Protein AF-A0A2V9MQG1-F1 (afdb_monomer)

Secondary structure (DSSP, 8-state):
---SS-HHHHHHHHHHHSS---------PPP-TTSPPPP-EEE-TTS-EEEGGGGTTS----------

Radius of gyration: 25.29 Å; Cα contacts (8 Å, |Δi|>4): 20; chains: 1; bounding box: 40×71×48 Å

Foldseek 3Di:
DDDDPCPVVVVVVVVVVPPPPPPPDPDDDDDDPPDPDDWDWDQDPVRDIDIPVVQPPHDDDDDDDDDD

pLDDT: mean 79.11, std 17.08, range [46.0, 96.69]

Sequence (68 aa):
MLRRGLACSGWVLILLTLFPVASMSAEKRTIKIGDPAPDFTLQSLDGREIRLSDYRGKRVLLFIWASW

Solvent-accessible surface area (backbone atoms only — not comparable to full-atom values): 5036 Å² total; per-residue (Å²): 138,86,89,90,78,63,75,72,61,55,54,55,56,52,58,65,71,67,57,72,78,73,78,82,69,80,74,88,77,81,88,57,92,88,55,80,79,78,78,52,74,46,74,43,98,87,70,46,81,44,49,58,69,79,50,68,97,57,94,81,84,90,84,89,84,80,90,126

Mean predicted aligned error: 13.81 Å

Nearest PDB structures (foldseek):
  4gcv-assembly3_E  TM=2.526E-01  e=1.633E+00  Pseudomonas aeruginosa PAO1
  8ic5-assembly1_AI  TM=3.250E-01  e=7.268E+00  Mus musculus

Structure (mmCIF, N/CA/C/O backbone):
data_AF-A0A2V9MQG1-F1
#
_entry.id   AF-A0A2V9MQG1-F1
#
loop_
_atom_site.group_PDB
_atom_site.id
_atom_site.type_symbol
_atom_site.label_atom_id
_atom_site.label_alt_id
_atom_site.label_comp_id
_atom_site.label_asym_id
_atom_site.label_entity_id
_atom_site.label_seq_id
_atom_site.pdbx_PDB_ins_code
_atom_site.Cartn_x
_atom_site.Cartn_y
_atom_site.Cartn_z
_atom_site.occupancy
_atom_site.B_iso_or_equiv
_atom_site.auth_seq_id
_atom_site.auth_comp_id
_atom_site.auth_asym_id
_atom_site.auth_atom_id
_atom_site.pdbx_PDB_model_num
ATOM 1 N N . MET A 1 1 ? 26.309 -52.564 32.041 1.00 46.00 1 MET A N 1
ATOM 2 C CA . MET A 1 1 ? 26.676 -52.731 30.615 1.00 46.00 1 MET A CA 1
ATOM 3 C C . MET A 1 1 ? 25.454 -52.374 29.749 1.00 46.00 1 MET A C 1
ATOM 5 O O . MET A 1 1 ? 24.820 -53.233 29.170 1.00 46.00 1 MET A O 1
ATOM 9 N N . LEU A 1 2 ? 24.824 -51.217 29.962 1.00 49.19 2 LEU A N 1
ATOM 10 C CA . LEU A 1 2 ? 25.029 -49.918 29.296 1.00 49.19 2 LEU A CA 1
ATOM 11 C C . LEU A 1 2 ? 25.022 -49.947 27.746 1.00 49.19 2 LEU A C 1
ATOM 13 O O . LEU A 1 2 ? 25.925 -50.510 27.141 1.00 49.19 2 LEU A O 1
ATOM 17 N N . ARG A 1 3 ? 24.069 -49.182 27.174 1.00 53.19 3 ARG A N 1
ATOM 18 C CA . ARG A 1 3 ? 24.039 -48.543 25.832 1.00 53.19 3 ARG A CA 1
ATOM 19 C C . ARG A 1 3 ? 23.554 -49.352 24.615 1.00 53.19 3 ARG A C 1
ATOM 21 O O . ARG A 1 3 ? 24.354 -49.707 23.761 1.00 53.19 3 ARG A O 1
ATOM 28 N N . ARG A 1 4 ? 22.229 -49.484 24.430 1.00 55.88 4 ARG A N 1
ATOM 29 C CA . ARG A 1 4 ? 21.605 -49.750 23.102 1.00 55.88 4 ARG A CA 1
ATOM 30 C C . ARG A 1 4 ? 20.278 -48.997 22.859 1.00 55.88 4 ARG A C 1
ATOM 32 O O . ARG A 1 4 ? 19.416 -49.497 22.158 1.00 55.88 4 ARG A O 1
ATOM 39 N N . GLY A 1 5 ? 20.099 -47.804 23.441 1.00 52.66 5 GLY A N 1
ATOM 40 C CA . GLY A 1 5 ? 18.862 -47.003 23.306 1.00 52.66 5 GLY A CA 1
ATOM 41 C C . GLY A 1 5 ? 18.998 -45.666 22.561 1.00 52.66 5 GLY A C 1
ATOM 42 O O . GLY A 1 5 ? 18.021 -44.947 22.422 1.00 52.66 5 GLY A O 1
ATOM 43 N N . LEU A 1 6 ? 20.195 -45.301 22.088 1.00 53.69 6 LEU A N 1
ATOM 44 C CA . LEU A 1 6 ? 20.480 -43.952 21.562 1.00 53.69 6 LEU A CA 1
ATOM 45 C C . LEU A 1 6 ? 20.327 -43.812 20.033 1.00 53.69 6 LEU A C 1
ATOM 47 O O . LEU A 1 6 ? 20.503 -42.719 19.505 1.00 53.69 6 LEU A O 1
ATOM 51 N N . ALA A 1 7 ? 19.980 -44.883 19.311 1.00 53.56 7 ALA A N 1
ATOM 52 C CA . ALA A 1 7 ? 19.915 -44.856 17.845 1.00 53.56 7 ALA A CA 1
ATOM 53 C C . ALA A 1 7 ? 18.678 -44.121 17.285 1.00 53.56 7 ALA A C 1
ATOM 55 O O . ALA A 1 7 ? 18.752 -43.567 16.194 1.00 53.56 7 ALA A O 1
ATOM 56 N N . CYS A 1 8 ? 17.566 -44.048 18.029 1.00 50.56 8 CYS A N 1
ATOM 57 C CA . CYS A 1 8 ? 16.354 -43.366 17.553 1.00 50.56 8 CYS A CA 1
ATOM 58 C C . CYS A 1 8 ? 16.324 -41.859 17.864 1.00 50.56 8 CYS A C 1
ATOM 60 O O . CYS A 1 8 ? 15.671 -41.117 17.139 1.00 50.56 8 CYS A O 1
ATOM 62 N N . SER A 1 9 ? 17.038 -41.376 18.893 1.00 54.81 9 SER A N 1
ATOM 63 C CA . SER A 1 9 ? 17.025 -39.943 19.246 1.00 54.81 9 SER A CA 1
ATOM 64 C C . SER A 1 9 ? 18.050 -39.118 18.454 1.00 54.81 9 SER A C 1
ATOM 66 O O . SER A 1 9 ? 17.831 -37.931 18.225 1.00 54.81 9 SER A O 1
ATOM 68 N N . GLY A 1 10 ? 19.150 -39.734 18.000 1.00 57.44 10 GLY A N 1
ATOM 69 C CA . GLY A 1 10 ? 20.184 -39.048 17.216 1.00 57.44 10 GLY A CA 1
ATOM 70 C C . GLY A 1 10 ? 19.725 -38.676 15.803 1.00 57.44 10 GLY A C 1
ATOM 71 O O . GLY A 1 10 ? 20.047 -37.598 15.314 1.00 57.44 10 GLY A O 1
ATOM 72 N N . TRP A 1 11 ? 18.918 -39.527 15.163 1.00 55.53 11 TRP A N 1
ATOM 73 C CA . TRP A 1 11 ? 18.409 -39.270 13.811 1.00 55.53 11 TRP A CA 1
ATOM 74 C C . TRP A 1 11 ? 17.334 -38.184 13.756 1.00 55.53 11 TRP A C 1
ATOM 76 O O . TRP A 1 11 ? 17.309 -37.422 12.797 1.00 55.53 11 TRP A O 1
ATOM 86 N N . VAL A 1 12 ? 16.506 -38.042 14.795 1.00 63.25 12 VAL A N 1
ATOM 87 C CA . VAL A 1 12 ? 15.509 -36.959 14.876 1.00 63.25 12 VAL A CA 1
ATOM 88 C C . VAL A 1 12 ? 16.189 -35.597 15.028 1.00 63.25 12 VAL A C 1
ATOM 90 O O . VAL A 1 12 ? 15.781 -34.637 14.384 1.00 63.25 12 VAL A O 1
ATOM 93 N N . LEU A 1 13 ? 17.274 -35.518 15.808 1.00 62.06 13 LEU A N 1
ATOM 94 C CA . LEU A 1 13 ? 18.060 -34.287 15.950 1.00 62.06 13 LEU A CA 1
ATOM 95 C C . LEU A 1 13 ? 18.815 -33.921 14.664 1.00 62.06 13 LEU A C 1
ATOM 97 O O . LEU A 1 13 ? 18.930 -32.741 14.356 1.00 62.06 13 LEU A O 1
ATOM 101 N N . ILE A 1 14 ? 19.276 -34.908 13.888 1.00 62.97 14 ILE A N 1
ATOM 102 C CA . ILE A 1 14 ? 19.898 -34.681 12.571 1.00 62.97 14 ILE A CA 1
ATOM 103 C C . ILE A 1 14 ? 18.853 -34.255 11.527 1.00 62.97 14 ILE A C 1
ATOM 105 O O . ILE A 1 14 ? 19.140 -33.407 10.688 1.00 62.97 14 ILE A O 1
ATOM 109 N N . LEU A 1 15 ? 17.623 -34.776 11.595 1.00 62.44 15 LEU A N 1
ATOM 110 C CA . LEU A 1 15 ? 16.539 -34.346 10.706 1.00 62.44 15 LEU A CA 1
ATOM 111 C C . LEU A 1 15 ? 16.076 -32.907 11.001 1.00 62.44 15 LEU A C 1
ATOM 113 O O . LEU A 1 15 ? 15.686 -32.188 10.084 1.00 62.44 15 LEU A O 1
ATOM 117 N N . LEU A 1 16 ? 16.140 -32.480 12.269 1.00 60.38 16 LEU A N 1
ATOM 118 C CA . LEU A 1 16 ? 15.729 -31.143 12.708 1.00 60.38 16 LEU A CA 1
ATOM 119 C C . LEU A 1 16 ? 16.769 -30.051 12.383 1.00 60.38 16 LEU A C 1
ATOM 121 O O . LEU A 1 16 ? 16.409 -28.883 12.282 1.00 60.38 16 LEU A O 1
ATOM 125 N N . THR A 1 17 ? 18.047 -30.410 12.212 1.00 63.16 17 THR A N 1
ATOM 126 C CA . THR A 1 17 ? 19.139 -29.468 11.889 1.00 63.16 17 THR A CA 1
ATOM 127 C C . THR A 1 17 ? 19.420 -29.333 10.391 1.00 63.16 17 THR A C 1
ATOM 129 O O . THR A 1 17 ? 20.120 -28.405 9.989 1.00 63.16 17 THR A O 1
ATOM 132 N N . LEU A 1 18 ? 18.874 -30.228 9.560 1.00 60.25 18 LEU A N 1
ATOM 133 C CA . LEU A 1 18 ? 19.069 -30.248 8.103 1.00 60.25 18 LEU A CA 1
ATOM 134 C C . LEU A 1 18 ? 17.913 -29.655 7.293 1.00 60.25 18 LEU A C 1
ATOM 136 O O . LEU A 1 18 ? 18.025 -29.568 6.073 1.00 60.25 18 LEU A O 1
ATOM 140 N N . PHE A 1 19 ? 16.829 -29.218 7.933 1.00 63.91 19 PHE A N 1
ATOM 141 C CA . PHE A 1 19 ? 15.870 -28.324 7.291 1.00 63.91 19 PHE A CA 1
ATOM 142 C C . PHE A 1 19 ? 16.367 -26.893 7.491 1.00 63.91 19 PHE A C 1
ATOM 144 O O . PHE A 1 19 ? 16.135 -26.328 8.563 1.00 63.91 19 PHE A O 1
ATOM 151 N N . PRO A 1 20 ? 17.055 -26.270 6.510 1.00 61.91 20 PRO A N 1
ATOM 152 C CA . PRO A 1 20 ? 17.212 -24.835 6.578 1.00 61.91 20 PRO A CA 1
ATOM 153 C C . PRO A 1 20 ? 15.784 -24.294 6.578 1.00 61.91 20 PRO A C 1
ATOM 155 O O . PRO A 1 20 ? 15.010 -24.573 5.659 1.00 61.91 20 PRO A O 1
ATOM 158 N N . VAL A 1 21 ? 15.409 -23.557 7.625 1.00 66.50 21 VAL A N 1
ATOM 159 C CA . VAL A 1 21 ? 14.316 -22.596 7.499 1.00 66.50 21 VAL A CA 1
ATOM 160 C C . VAL A 1 21 ? 14.733 -21.739 6.319 1.00 66.50 21 VAL A C 1
ATOM 162 O O . VAL A 1 21 ? 15.675 -20.954 6.413 1.00 66.50 21 VAL A O 1
ATOM 165 N N . ALA A 1 22 ? 14.129 -22.012 5.164 1.00 64.38 22 ALA A N 1
ATOM 166 C CA . ALA A 1 22 ? 14.356 -21.240 3.969 1.00 64.38 22 ALA A CA 1
ATOM 167 C C . ALA A 1 22 ? 14.024 -19.805 4.363 1.00 64.38 22 ALA A C 1
ATOM 169 O O . ALA A 1 22 ? 12.875 -19.500 4.687 1.00 64.38 22 ALA A O 1
ATOM 170 N N . SER A 1 23 ? 15.053 -18.958 4.430 1.00 64.81 23 SER A N 1
ATOM 171 C CA . SER A 1 23 ? 14.885 -17.526 4.611 1.00 64.81 23 SER A CA 1
ATOM 172 C C . SER A 1 23 ? 13.910 -17.063 3.541 1.00 64.81 23 SER A C 1
ATOM 174 O O . SER A 1 23 ? 14.271 -16.977 2.367 1.00 64.81 23 SER A O 1
ATOM 176 N N . MET A 1 24 ? 12.667 -16.784 3.935 1.00 59.28 24 MET A N 1
ATOM 177 C CA . MET A 1 24 ? 11.734 -16.029 3.112 1.00 59.28 24 MET A CA 1
ATOM 178 C C . MET A 1 24 ? 12.287 -14.611 3.023 1.00 59.28 24 MET A C 1
ATOM 180 O O . MET A 1 24 ? 11.933 -13.724 3.796 1.00 59.28 24 MET A O 1
ATOM 184 N N . SER A 1 25 ? 13.230 -14.415 2.107 1.00 62.78 25 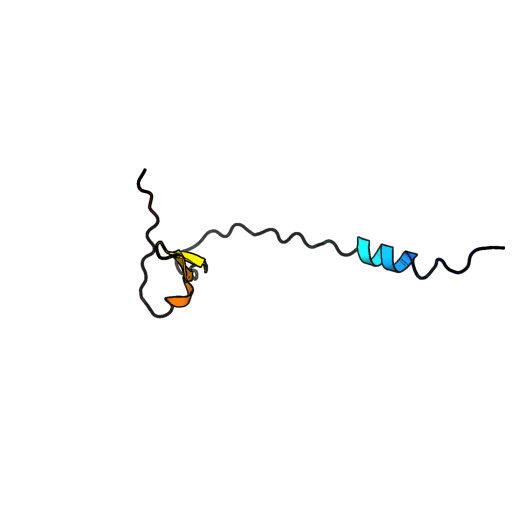SER A N 1
ATOM 185 C CA . SER A 1 25 ? 13.692 -13.092 1.738 1.00 62.78 25 SER A CA 1
ATOM 186 C C . SER A 1 25 ? 12.580 -12.464 0.907 1.00 62.78 25 SER A C 1
ATOM 188 O O . SER A 1 25 ? 12.263 -12.939 -0.184 1.00 62.78 25 SER A O 1
ATOM 190 N N . ALA A 1 26 ? 11.923 -11.445 1.458 1.00 66.19 26 ALA A N 1
ATOM 191 C CA . ALA A 1 26 ? 10.980 -10.634 0.706 1.00 66.19 26 ALA A CA 1
ATOM 192 C C . ALA A 1 26 ? 11.758 -9.909 -0.401 1.00 66.19 26 ALA A C 1
ATOM 194 O O . ALA A 1 26 ? 12.470 -8.937 -0.148 1.00 66.19 26 ALA A O 1
ATOM 195 N N . GLU A 1 27 ? 11.668 -10.421 -1.626 1.00 68.69 27 GLU A N 1
ATOM 196 C CA . GLU A 1 27 ? 12.311 -9.814 -2.784 1.00 68.69 27 GLU A CA 1
ATOM 197 C C . GLU A 1 27 ? 11.717 -8.420 -3.021 1.00 68.69 27 GLU A C 1
ATOM 199 O O . GLU A 1 27 ? 10.501 -8.248 -3.157 1.00 68.69 27 GLU A O 1
ATOM 204 N N . LYS A 1 28 ? 12.582 -7.403 -3.075 1.00 70.50 28 LYS A N 1
ATOM 205 C CA . LYS A 1 28 ? 12.180 -6.036 -3.398 1.00 70.50 28 LYS A CA 1
ATOM 206 C C . LYS A 1 28 ? 11.734 -5.983 -4.860 1.00 70.50 28 LYS A C 1
ATOM 208 O O . LYS A 1 28 ? 12.556 -5.864 -5.765 1.00 70.50 28 LYS A O 1
ATOM 213 N N . ARG A 1 29 ? 10.426 -6.053 -5.094 1.00 78.56 29 ARG A N 1
ATOM 214 C CA . ARG A 1 29 ? 9.854 -5.931 -6.438 1.00 78.56 29 ARG A CA 1
ATOM 215 C C . ARG A 1 29 ? 9.774 -4.467 -6.861 1.00 78.56 29 ARG A C 1
ATOM 217 O O . ARG A 1 29 ? 9.166 -3.646 -6.179 1.00 78.56 29 ARG A O 1
ATOM 224 N N . THR A 1 30 ? 10.361 -4.156 -8.012 1.00 88.19 30 THR A N 1
ATOM 225 C CA . THR A 1 30 ? 10.130 -2.890 -8.718 1.00 88.19 30 THR A CA 1
ATOM 226 C C . THR A 1 30 ? 8.861 -3.020 -9.554 1.00 88.19 30 THR A C 1
ATOM 228 O O . THR A 1 30 ? 8.750 -3.952 -10.346 1.00 88.19 30 THR A O 1
ATOM 231 N N . ILE A 1 31 ? 7.924 -2.088 -9.388 1.00 89.44 31 ILE A N 1
ATOM 232 C CA . ILE A 1 31 ? 6.649 -2.060 -10.119 1.00 89.44 31 ILE A CA 1
ATOM 233 C C . ILE A 1 31 ? 6.883 -1.492 -11.524 1.00 89.44 31 ILE A C 1
ATOM 235 O O . ILE A 1 31 ? 7.480 -0.419 -11.659 1.00 89.44 31 ILE A O 1
ATOM 239 N N . LYS A 1 32 ? 6.407 -2.183 -12.564 1.00 92.62 32 LYS A N 1
ATOM 240 C CA . LYS A 1 32 ? 6.448 -1.721 -13.959 1.00 92.62 32 LYS A CA 1
ATOM 241 C C . LYS A 1 32 ? 5.048 -1.370 -14.465 1.00 92.62 32 LYS A C 1
ATOM 243 O O . LYS A 1 32 ? 4.032 -1.772 -13.903 1.00 92.62 32 LYS A O 1
ATOM 248 N N . ILE A 1 33 ? 4.987 -0.602 -15.552 1.00 92.56 33 ILE A N 1
ATOM 249 C CA . ILE A 1 33 ? 3.720 -0.266 -16.213 1.00 92.56 33 ILE A CA 1
ATOM 250 C C . ILE A 1 33 ? 3.091 -1.551 -16.762 1.00 92.56 33 ILE A C 1
ATOM 252 O O . ILE A 1 33 ? 3.755 -2.316 -17.456 1.00 92.56 33 ILE A O 1
ATOM 256 N N . GLY A 1 34 ? 1.807 -1.762 -16.465 1.00 91.94 34 GL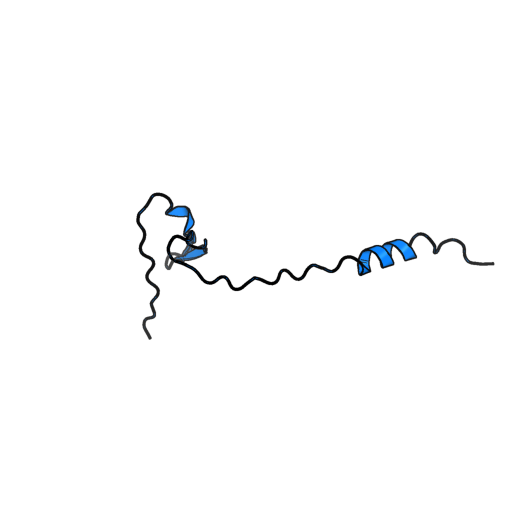Y A N 1
ATOM 257 C CA . GLY A 1 34 ? 1.060 -2.957 -16.865 1.00 91.94 34 GLY 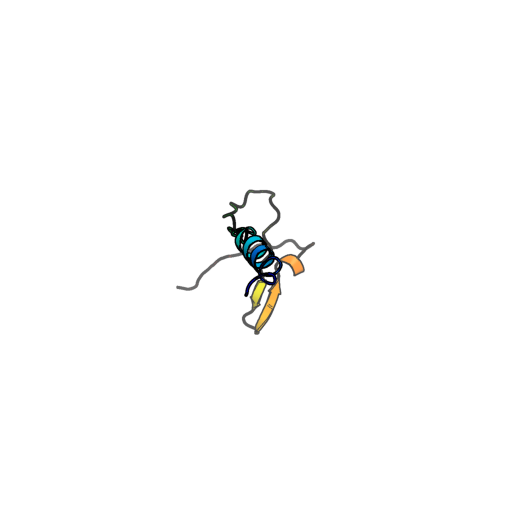A CA 1
ATOM 258 C C . GLY A 1 34 ? 1.101 -4.095 -15.843 1.00 91.94 34 GLY A C 1
ATOM 259 O O . GLY A 1 34 ? 0.271 -4.998 -15.937 1.00 91.94 34 GLY A O 1
ATOM 260 N N . ASP A 1 35 ? 1.985 -4.032 -14.841 1.00 92.31 35 ASP A N 1
ATOM 261 C CA . ASP A 1 35 ? 1.965 -4.994 -13.742 1.00 92.31 35 ASP A CA 1
ATOM 262 C C . ASP A 1 35 ? 0.666 -4.855 -12.932 1.00 92.31 35 ASP A C 1
ATOM 264 O O . ASP A 1 35 ? 0.139 -3.746 -12.758 1.00 92.31 35 ASP A O 1
ATOM 268 N N . PRO A 1 36 ? 0.139 -5.962 -12.381 1.00 90.44 36 PRO A N 1
ATOM 269 C CA . PRO A 1 36 ? -0.941 -5.869 -11.419 1.00 90.44 36 PRO A CA 1
ATOM 270 C C . PRO A 1 36 ? -0.475 -5.057 -10.207 1.00 90.44 36 PRO A C 1
ATOM 272 O O . PRO A 1 36 ? 0.564 -5.346 -9.613 1.00 90.44 36 PRO A O 1
ATOM 275 N N . ALA A 1 37 ? -1.273 -4.060 -9.815 1.00 92.00 37 ALA A N 1
ATOM 276 C CA . ALA A 1 37 ? -1.004 -3.298 -8.602 1.00 92.00 37 ALA A CA 1
ATOM 277 C C . ALA A 1 37 ? -0.911 -4.252 -7.390 1.00 92.00 37 ALA A C 1
ATOM 279 O O . ALA A 1 37 ? -1.790 -5.119 -7.249 1.00 92.00 37 ALA A O 1
ATOM 280 N N . PRO A 1 38 ? 0.134 -4.121 -6.548 1.00 90.75 38 PRO A N 1
ATOM 281 C CA . PRO A 1 38 ? 0.315 -4.972 -5.379 1.00 90.75 38 PRO A CA 1
ATOM 282 C C . PRO A 1 38 ? -0.846 -4.773 -4.408 1.00 90.75 38 PRO A C 1
ATOM 284 O O . PRO A 1 38 ? -1.257 -3.642 -4.153 1.00 90.75 38 PRO A O 1
ATOM 287 N N . ASP A 1 39 ? -1.383 -5.874 -3.882 1.00 93.56 39 ASP A N 1
ATOM 288 C CA . ASP A 1 39 ? -2.451 -5.798 -2.887 1.00 93.56 39 ASP A CA 1
ATOM 289 C C . ASP A 1 39 ? -1.878 -5.285 -1.566 1.00 93.56 39 ASP A C 1
ATOM 291 O O . ASP A 1 39 ? -0.805 -5.707 -1.127 1.00 93.56 39 ASP A O 1
ATOM 295 N N . PHE A 1 40 ? -2.601 -4.364 -0.945 1.00 93.00 40 PHE A N 1
ATOM 296 C CA . PHE A 1 40 ? -2.285 -3.853 0.376 1.00 93.00 40 PHE A CA 1
ATOM 297 C C . PHE A 1 40 ? -3.572 -3.590 1.136 1.00 93.00 40 PHE A C 1
ATOM 299 O O . PHE A 1 40 ? -4.636 -3.365 0.548 1.00 93.00 40 PHE A O 1
ATOM 306 N N . THR A 1 41 ? -3.428 -3.580 2.453 1.00 96.06 41 THR A N 1
ATOM 307 C CA . THR A 1 41 ? -4.511 -3.326 3.385 1.00 96.06 41 THR A CA 1
ATOM 308 C C . THR A 1 41 ? -4.121 -2.160 4.275 1.00 96.06 41 THR A C 1
ATOM 310 O O . THR A 1 41 ? -3.009 -2.129 4.803 1.00 96.06 41 THR A O 1
ATOM 313 N N . LEU A 1 42 ? -5.018 -1.190 4.419 1.00 94.62 42 LEU A N 1
ATOM 314 C CA . LEU A 1 42 ? -4.820 -0.011 5.254 1.00 94.62 42 LEU A CA 1
ATOM 315 C C . LEU A 1 42 ? -6.029 0.192 6.155 1.00 94.62 42 LEU A C 1
ATOM 317 O O . LEU A 1 42 ? -7.154 -0.145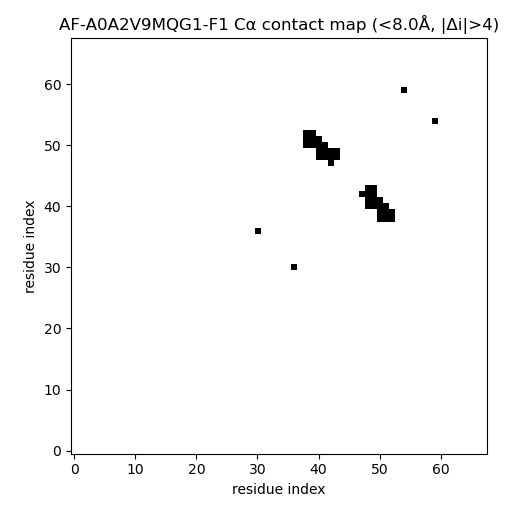 5.791 1.00 94.62 42 LEU A O 1
ATOM 321 N N . GLN A 1 43 ? -5.794 0.798 7.312 1.00 96.25 43 GLN A N 1
ATOM 322 C CA . GLN A 1 43 ? -6.876 1.297 8.144 1.00 96.25 43 GLN A CA 1
ATOM 323 C C . GLN A 1 43 ? -7.302 2.680 7.652 1.00 96.25 43 GLN A C 1
ATOM 325 O O . GLN A 1 43 ? -6.473 3.575 7.481 1.00 96.25 43 GLN A O 1
ATOM 330 N N . SER A 1 44 ? -8.600 2.841 7.420 1.00 92.81 44 SER A N 1
ATOM 331 C CA . SER A 1 44 ? -9.224 4.133 7.148 1.00 92.81 44 SER A CA 1
ATOM 332 C C . SER A 1 44 ? -9.206 5.017 8.395 1.00 92.81 44 SER A C 1
ATOM 334 O O . SER A 1 44 ? -9.116 4.526 9.520 1.00 92.81 44 SER A O 1
ATOM 336 N N . LEU A 1 45 ? -9.408 6.320 8.202 1.00 92.62 45 LEU A N 1
ATOM 337 C CA . LEU A 1 45 ? -9.620 7.278 9.293 1.00 92.62 45 LEU A CA 1
ATOM 338 C C . LEU A 1 45 ? -10.835 6.912 10.164 1.00 92.62 45 LEU A C 1
ATOM 340 O O . LEU A 1 45 ? -10.850 7.204 11.353 1.00 92.62 45 LEU A O 1
ATOM 344 N N . ASP A 1 46 ? -11.812 6.206 9.589 1.00 94.75 46 ASP A N 1
ATOM 345 C CA . ASP A 1 46 ? -12.990 5.698 10.304 1.00 94.75 46 ASP A CA 1
ATOM 346 C C . ASP A 1 46 ? -12.716 4.391 11.082 1.00 94.75 46 ASP A C 1
ATOM 348 O O . ASP A 1 46 ? -13.646 3.783 11.608 1.00 94.75 46 ASP A O 1
ATOM 352 N N . GLY A 1 47 ? -11.477 3.880 11.080 1.00 94.88 47 GLY A N 1
ATOM 353 C CA . GLY A 1 47 ? -11.104 2.605 11.710 1.00 94.88 47 GLY A CA 1
ATOM 354 C C . GLY A 1 47 ? -11.542 1.347 10.947 1.00 94.88 47 GLY A C 1
ATOM 355 O O . GLY A 1 47 ? -11.462 0.243 11.479 1.00 94.88 47 GLY A O 1
ATOM 356 N N . ARG A 1 48 ? -12.025 1.500 9.709 1.00 95.44 48 ARG A N 1
ATOM 357 C CA . ARG A 1 48 ? -12.368 0.381 8.820 1.00 95.44 48 ARG A CA 1
ATOM 358 C C . ARG A 1 48 ? -11.146 -0.098 8.056 1.00 95.44 48 ARG A C 1
ATOM 360 O O . ARG A 1 48 ? -10.420 0.717 7.491 1.00 95.44 48 ARG A O 1
ATOM 367 N N . GLU A 1 49 ? -11.005 -1.410 7.949 1.00 96.69 49 GLU A N 1
ATOM 368 C CA . GLU A 1 49 ? -9.976 -2.027 7.125 1.00 96.69 49 GLU A CA 1
ATOM 369 C C . GLU A 1 49 ? -10.376 -1.940 5.643 1.00 96.69 49 GLU A C 1
ATOM 371 O O . GLU A 1 49 ? -11.481 -2.330 5.266 1.00 96.69 49 GLU A O 1
ATOM 376 N N . ILE A 1 50 ? -9.498 -1.385 4.807 1.00 94.88 50 ILE A N 1
ATOM 377 C CA . ILE A 1 50 ? -9.702 -1.214 3.365 1.00 94.88 50 ILE A CA 1
ATOM 378 C C . ILE A 1 50 ? -8.604 -1.971 2.625 1.00 94.88 50 ILE A C 1
ATOM 380 O O . ILE A 1 50 ? -7.417 -1.732 2.871 1.00 94.88 50 ILE A O 1
ATOM 384 N N . ARG A 1 51 ? -8.985 -2.833 1.677 1.00 96.12 51 ARG A N 1
ATOM 385 C CA . ARG A 1 51 ? -8.044 -3.545 0.804 1.00 96.12 51 ARG A CA 1
ATOM 386 C C . ARG A 1 51 ? -8.101 -2.989 -0.613 1.00 96.12 51 ARG A C 1
ATOM 388 O O . ARG A 1 51 ? -9.174 -2.671 -1.126 1.00 96.12 51 ARG A O 1
ATOM 395 N N . LEU A 1 52 ? -6.959 -2.920 -1.299 1.00 94.81 5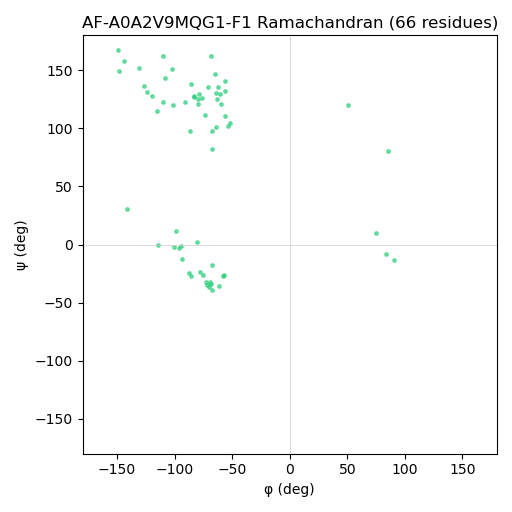2 LEU A N 1
ATOM 396 C CA . LEU A 1 52 ? -6.938 -2.496 -2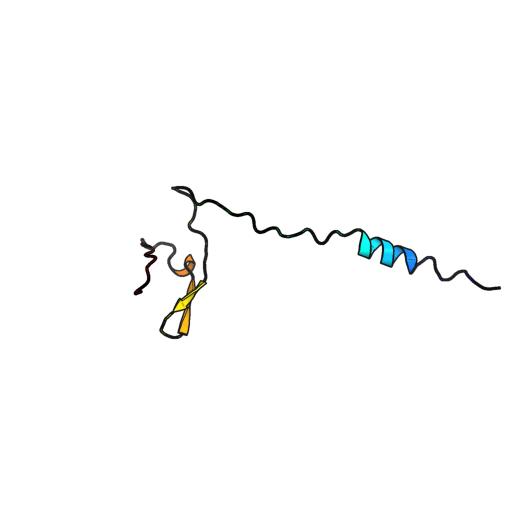.708 1.00 94.81 52 LEU A CA 1
ATOM 397 C C . LEU A 1 52 ? -7.758 -3.449 -3.600 1.00 94.81 52 LEU A C 1
ATOM 399 O O . LEU A 1 52 ? -8.429 -3.015 -4.541 1.00 94.81 52 LEU A O 1
ATOM 403 N N . SER A 1 53 ? -7.726 -4.744 -3.287 1.00 94.81 53 SER A N 1
ATOM 404 C CA . SER A 1 53 ? -8.504 -5.793 -3.952 1.00 94.81 53 SER A CA 1
ATOM 405 C C . SER A 1 53 ? -10.023 -5.568 -3.938 1.00 94.81 53 SER A C 1
ATOM 407 O O . SER A 1 53 ? -10.688 -5.985 -4.888 1.00 94.81 53 SER A O 1
ATOM 409 N N . ASP A 1 54 ? -10.569 -4.838 -2.964 1.00 94.94 54 ASP A N 1
ATOM 410 C CA . ASP A 1 54 ? -12.012 -4.558 -2.876 1.00 94.94 54 ASP A CA 1
ATOM 411 C C . ASP A 1 54 ? -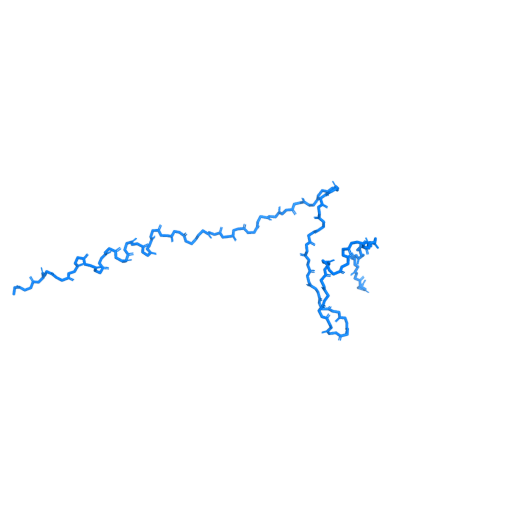12.509 -3.639 -4.010 1.00 94.94 54 ASP A C 1
ATOM 413 O O . ASP A 1 54 ? -13.703 -3.579 -4.314 1.00 94.94 54 ASP A O 1
ATOM 417 N N . TYR A 1 55 ? -11.594 -2.931 -4.682 1.00 94.50 55 TYR A N 1
ATOM 418 C CA . TYR A 1 55 ? -11.907 -2.012 -5.779 1.00 94.50 55 TYR A CA 1
ATOM 419 C C . TYR A 1 55 ? -11.689 -2.610 -7.177 1.00 94.50 55 TYR A C 1
ATOM 421 O O . TYR A 1 55 ? -11.731 -1.883 -8.176 1.00 94.50 55 TYR A O 1
ATOM 429 N N . ARG A 1 56 ? -11.471 -3.926 -7.295 1.00 93.25 56 ARG A N 1
ATOM 430 C CA . ARG A 1 56 ? -11.362 -4.592 -8.605 1.00 93.25 56 ARG A CA 1
ATOM 431 C C . ARG A 1 56 ? -12.616 -4.330 -9.454 1.00 93.25 56 ARG A C 1
ATOM 433 O O . ARG A 1 56 ? -13.736 -4.291 -8.959 1.00 93.25 56 ARG A O 1
ATOM 440 N N . GLY A 1 57 ? -12.414 -4.107 -10.753 1.00 94.50 57 GLY A N 1
ATOM 441 C CA . GLY A 1 57 ? -13.483 -3.735 -11.690 1.00 94.50 57 GLY A CA 1
ATOM 442 C C . GLY A 1 57 ? -13.828 -2.240 -11.713 1.00 94.50 57 GLY A C 1
ATOM 443 O O . GLY A 1 57 ? -14.548 -1.802 -12.609 1.00 94.50 57 GLY A O 1
ATOM 444 N N . LYS A 1 58 ? -13.282 -1.434 -10.793 1.00 94.25 58 LYS A N 1
ATOM 445 C CA . LYS A 1 58 ? -13.403 0.031 -10.806 1.00 94.25 58 LYS A CA 1
ATOM 446 C C . LYS A 1 58 ? -12.112 0.668 -11.322 1.00 94.25 58 LYS A C 1
ATOM 448 O O . LYS A 1 58 ? -11.023 0.120 -11.159 1.00 94.25 58 LYS A O 1
ATOM 453 N N . ARG A 1 59 ? -12.223 1.849 -11.939 1.00 93.44 59 ARG A N 1
ATOM 454 C CA . ARG A 1 59 ? -11.056 2.693 -12.245 1.00 93.44 59 ARG A CA 1
ATOM 455 C C . ARG A 1 59 ? -10.661 3.428 -10.966 1.00 93.44 59 ARG A C 1
ATOM 457 O O . ARG A 1 59 ? -11.483 4.150 -10.411 1.00 93.44 59 ARG A O 1
ATOM 464 N N . VAL A 1 60 ? -9.432 3.225 -10.504 1.00 93.50 60 VAL A N 1
ATOM 465 C CA . VAL A 1 60 ? -8.924 3.773 -9.240 1.00 93.50 60 VAL A CA 1
ATOM 466 C C . VAL A 1 60 ? -7.627 4.522 -9.509 1.00 93.50 60 VAL A C 1
ATOM 468 O O . VAL A 1 60 ? -6.770 4.031 -10.241 1.00 93.50 60 VAL A O 1
ATOM 471 N N . LEU A 1 61 ? -7.485 5.695 -8.899 1.00 93.94 61 LEU A N 1
ATOM 472 C CA . LEU A 1 61 ? -6.240 6.452 -8.849 1.00 93.94 61 LEU A CA 1
ATOM 473 C C . LEU A 1 61 ? -5.720 6.413 -7.411 1.00 93.94 61 LEU A C 1
ATOM 475 O O . LEU A 1 61 ? -6.433 6.816 -6.494 1.00 93.94 61 LEU A O 1
ATOM 479 N N . LEU A 1 62 ? -4.494 5.926 -7.213 1.00 92.50 62 LEU A N 1
ATOM 480 C CA . LEU A 1 62 ? -3.840 5.941 -5.906 1.00 92.50 62 LEU A CA 1
ATOM 481 C C . LEU A 1 62 ? -3.025 7.226 -5.763 1.00 92.50 62 LEU A C 1
ATOM 483 O O . LEU A 1 62 ? -2.137 7.490 -6.571 1.00 92.50 62 LEU A O 1
ATOM 487 N N . PHE A 1 63 ? -3.322 8.005 -4.728 1.00 93.56 63 PHE A N 1
ATOM 488 C CA . PHE A 1 63 ? -2.627 9.251 -4.433 1.00 93.56 63 PHE A CA 1
ATOM 489 C C . PHE A 1 63 ? -1.881 9.129 -3.102 1.00 93.56 63 PHE A C 1
ATOM 491 O O . PHE A 1 63 ? -2.499 8.954 -2.054 1.00 93.56 63 PHE A O 1
ATOM 498 N N . ILE A 1 64 ? -0.549 9.190 -3.154 1.00 93.06 64 ILE A N 1
ATOM 499 C CA . ILE A 1 64 ? 0.328 9.117 -1.980 1.00 93.06 64 ILE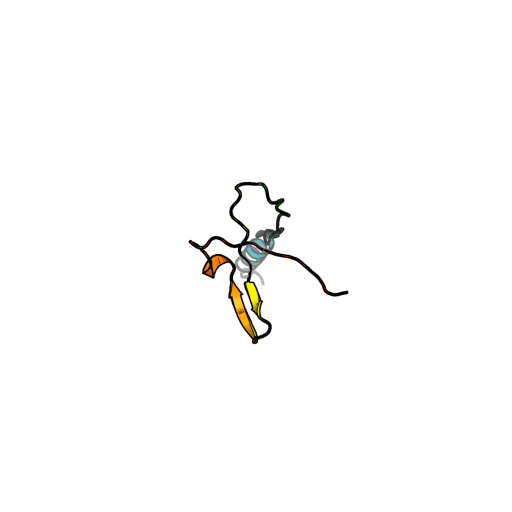 A CA 1
ATOM 500 C C . ILE A 1 64 ? 0.764 10.541 -1.645 1.00 93.06 64 ILE A C 1
ATOM 502 O O . ILE A 1 64 ? 1.381 11.206 -2.476 1.00 93.06 64 ILE A O 1
ATOM 506 N N . TRP A 1 65 ? 0.437 11.008 -0.443 1.00 95.19 65 TRP A N 1
ATOM 507 C CA . TRP A 1 65 ? 0.705 12.376 -0.004 1.00 95.19 65 TRP A CA 1
ATOM 508 C C . TRP 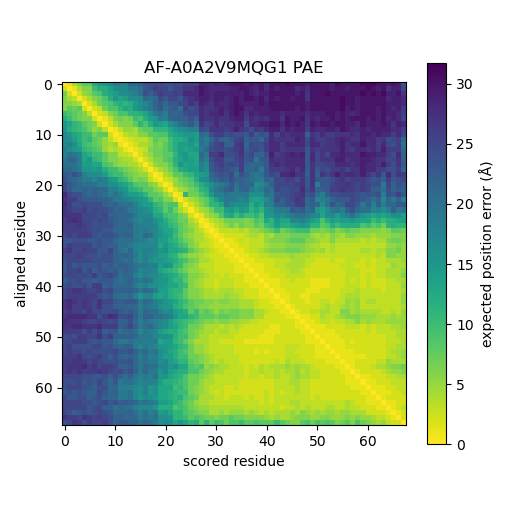A 1 65 ? 0.940 12.438 1.508 1.00 95.19 65 TRP A C 1
ATOM 510 O O . TRP A 1 65 ? 0.664 11.478 2.228 1.00 95.19 65 TRP A O 1
ATOM 520 N N . ALA A 1 66 ? 1.449 13.572 1.981 1.00 93.69 66 ALA A N 1
ATOM 521 C CA . ALA A 1 66 ? 1.627 13.884 3.395 1.00 93.69 66 ALA A CA 1
ATOM 522 C C . ALA A 1 66 ? 1.453 15.401 3.606 1.00 93.69 66 ALA A C 1
ATOM 524 O O . ALA A 1 66 ? 1.737 16.170 2.690 1.00 93.69 66 ALA A O 1
ATOM 525 N N . SER A 1 67 ? 0.969 15.822 4.782 1.00 93.00 67 SER A N 1
ATOM 526 C CA . SER A 1 67 ? 0.554 17.210 5.087 1.00 93.00 67 SER A CA 1
ATOM 527 C C . SER A 1 67 ? 1.600 18.085 5.790 1.00 93.00 67 SER A C 1
ATOM 529 O O . SER A 1 67 ? 1.301 19.228 6.120 1.00 93.00 67 SER A O 1
ATOM 531 N N . TRP A 1 68 ? 2.753 17.503 6.111 1.00 80.06 68 TRP A N 1
ATOM 532 C CA . TRP A 1 68 ? 3.943 18.183 6.623 1.00 80.06 68 TRP A CA 1
ATOM 533 C C . TRP A 1 68 ? 4.354 19.420 5.817 1.00 80.06 68 TRP A C 1
ATOM 535 O O . TRP A 1 68 ? 4.219 19.395 4.571 1.00 80.06 68 TRP A O 1
#